Protein AF-A0A964F8J0-F1 (afdb_monomer)

pLDDT: mean 77.81, std 16.68, range [38.09, 96.94]

Solvent-accessible surface area (backbone atoms only — not comparable to full-atom values): 5246 Å² total; per-residue (Å²): 136,79,87,86,75,88,88,72,92,73,77,80,79,86,68,76,80,77,77,74,78,80,69,78,77,75,59,69,67,62,52,55,55,52,53,50,59,68,53,48,54,73,84,37,74,73,41,51,26,34,30,24,79,34,40,46,31,40,91,90,48,73,48,65,90,56,94,87,54,68,76,51,78,74,39,77,77,36,98

Mean predicted aligned error: 14.06 Å

Secondary structure (DSSP, 8-state):
----------------------PPPPPHHHHHHHHHHHHGGGT-TT-SEEE-SS-EEETTEEE---TT------EEEE-

Sequence (79 aa):
MPLSRLPLLMFLLVAPVLAIADEPAPPADVRVETDVVQAWGRDHADCAEWSDGCVACTKEGCSTPGIACTPQEIVCRRK

Structure (mmCIF, N/CA/C/O backbone):
data_AF-A0A964F8J0-F1
#
_entry.id   AF-A0A964F8J0-F1
#
loop_
_atom_site.group_PDB
_atom_site.id
_atom_site.type_symbol
_atom_site.label_atom_id
_atom_site.label_alt_id
_atom_site.label_comp_id
_atom_site.label_asym_id
_atom_site.label_entity_id
_atom_site.label_seq_id
_atom_site.pdbx_PDB_ins_code
_atom_site.Cartn_x
_atom_site.Cartn_y
_atom_site.Cartn_z
_atom_site.occupancy
_atom_site.B_iso_or_equiv
_atom_site.auth_seq_id
_atom_site.auth_comp_id
_atom_site.auth_asym_id
_atom_site.auth_atom_id
_atom_site.pdbx_PDB_model_num
ATOM 1 N N . MET A 1 1 ? 41.130 61.076 -39.526 1.00 38.09 1 MET A N 1
ATOM 2 C CA . MET A 1 1 ? 39.834 60.885 -40.215 1.00 38.09 1 MET A CA 1
ATOM 3 C C . MET A 1 1 ? 39.973 59.699 -41.161 1.00 38.09 1 MET A C 1
ATOM 5 O O . MET A 1 1 ? 41.019 59.615 -41.786 1.00 38.09 1 MET A O 1
ATOM 9 N N . PRO A 1 2 ? 38.932 58.899 -41.405 1.00 54.44 2 PRO A N 1
ATOM 10 C CA . PRO A 1 2 ? 37.873 58.520 -40.468 1.00 54.44 2 PRO A CA 1
ATOM 11 C C . PRO A 1 2 ? 37.337 57.083 -40.718 1.00 54.44 2 PRO A C 1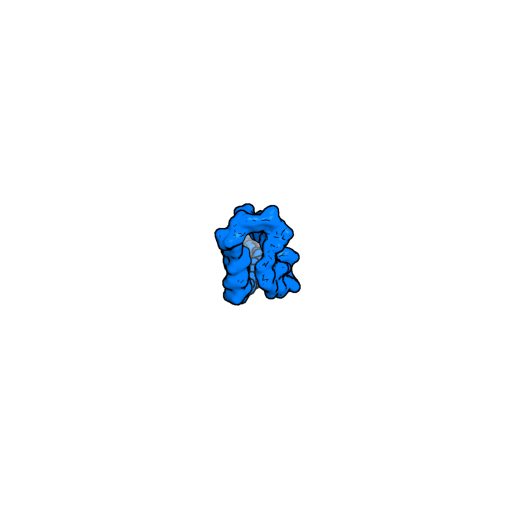
ATOM 13 O O . PRO A 1 2 ? 37.657 56.446 -41.711 1.00 54.44 2 PRO A O 1
ATOM 16 N N . LEU A 1 3 ? 36.469 56.635 -39.805 1.00 55.38 3 LEU A N 1
ATOM 17 C CA . LEU A 1 3 ? 35.271 55.817 -40.054 1.00 55.38 3 LEU A CA 1
ATOM 18 C C . LEU A 1 3 ? 35.324 54.728 -41.143 1.00 55.38 3 LEU A C 1
ATOM 20 O O . LEU A 1 3 ? 35.173 55.007 -42.330 1.00 55.38 3 LEU A O 1
ATOM 24 N N . SER A 1 4 ? 35.185 53.478 -40.705 1.00 53.66 4 SER A N 1
ATOM 25 C CA . SER A 1 4 ? 34.144 52.632 -41.293 1.00 53.66 4 SER A CA 1
ATOM 26 C C . SER A 1 4 ? 33.566 51.722 -40.211 1.00 53.66 4 SER A C 1
ATOM 28 O O . SER A 1 4 ? 34.242 50.832 -39.716 1.00 53.66 4 SER A O 1
ATOM 30 N N . ARG A 1 5 ? 32.472 52.177 -39.596 1.00 57.75 5 ARG A N 1
ATOM 31 C CA . ARG A 1 5 ? 31.094 51.685 -39.786 1.00 57.75 5 ARG A CA 1
ATOM 32 C C . ARG A 1 5 ? 30.797 50.551 -38.801 1.00 57.75 5 ARG A C 1
ATOM 34 O O . ARG A 1 5 ? 31.333 49.468 -38.934 1.00 57.75 5 ARG A O 1
ATOM 41 N N . LEU A 1 6 ? 30.125 50.858 -37.694 1.00 52.34 6 LEU A N 1
ATOM 42 C CA . LEU A 1 6 ? 28.658 50.812 -37.589 1.00 52.34 6 LEU A CA 1
ATOM 43 C C . LEU A 1 6 ? 28.112 49.369 -37.692 1.00 52.34 6 LEU A C 1
ATOM 45 O O . LEU A 1 6 ? 28.664 48.520 -38.374 1.00 52.34 6 LEU A O 1
ATOM 49 N N . PRO A 1 7 ? 27.006 49.085 -37.014 1.00 57.38 7 PRO A N 1
ATOM 50 C CA . PRO A 1 7 ? 26.971 48.275 -35.810 1.00 57.38 7 PRO A CA 1
ATOM 51 C C . PRO A 1 7 ? 26.037 47.084 -36.042 1.00 57.38 7 PRO A C 1
ATOM 53 O O . PRO A 1 7 ? 24.992 47.233 -36.659 1.00 57.38 7 PRO A O 1
ATOM 56 N N . LEU A 1 8 ? 26.343 45.895 -35.543 1.00 51.69 8 LEU A N 1
ATOM 57 C CA . LEU A 1 8 ? 25.346 44.827 -35.569 1.00 51.69 8 LEU A CA 1
ATOM 58 C C . LEU A 1 8 ? 25.589 43.958 -34.340 1.00 51.69 8 LEU A C 1
ATOM 60 O O . LEU A 1 8 ? 26.617 43.309 -34.221 1.00 51.69 8 LEU A O 1
ATOM 64 N N . LEU A 1 9 ? 24.761 44.067 -33.303 1.00 56.81 9 LEU A N 1
ATOM 65 C CA . LEU A 1 9 ? 23.541 43.260 -33.276 1.00 56.81 9 LEU A CA 1
ATOM 66 C C . LEU A 1 9 ? 23.826 41.836 -33.759 1.00 56.81 9 LEU A C 1
ATOM 68 O O . LEU A 1 9 ? 23.479 41.461 -34.870 1.00 56.81 9 LEU A O 1
ATOM 72 N N . MET A 1 10 ? 24.447 41.045 -32.900 1.00 52.22 10 MET A N 1
ATOM 73 C CA . MET A 1 10 ? 24.180 39.612 -32.837 1.00 52.22 10 MET A CA 1
ATOM 74 C C . MET A 1 10 ? 24.532 39.194 -31.403 1.00 52.22 10 MET A C 1
ATOM 76 O O . MET A 1 10 ? 25.616 38.712 -31.116 1.00 52.22 10 MET A O 1
ATOM 80 N N . PHE A 1 11 ? 23.794 39.658 -30.391 1.00 56.41 11 PHE A N 1
ATOM 81 C CA . PHE A 1 11 ? 22.392 39.303 -30.166 1.00 56.41 11 PHE A CA 1
ATOM 82 C C . PHE A 1 11 ? 22.264 37.782 -30.202 1.00 56.41 11 PHE A C 1
ATOM 84 O O . PHE A 1 11 ? 22.344 37.206 -31.279 1.00 56.41 11 PHE A O 1
ATOM 91 N N . LEU A 1 12 ? 22.033 37.188 -29.025 1.00 56.03 12 LEU A N 1
ATOM 92 C CA . LEU A 1 12 ? 21.735 35.765 -28.834 1.00 56.03 12 LEU A CA 1
ATOM 93 C C . LEU A 1 12 ? 22.935 34.882 -29.204 1.00 56.03 12 LEU A C 1
ATOM 95 O O . LEU A 1 12 ? 23.315 34.761 -30.353 1.00 56.03 12 LEU A O 1
ATOM 99 N N . LEU A 1 13 ? 23.602 34.236 -28.262 1.00 55.75 13 LEU A N 1
ATOM 100 C CA . LEU A 1 13 ? 23.200 32.885 -27.886 1.00 55.75 13 LEU A CA 1
ATOM 101 C C . LEU A 1 13 ? 23.675 32.629 -26.453 1.00 55.75 13 LEU A C 1
ATOM 103 O O . LEU A 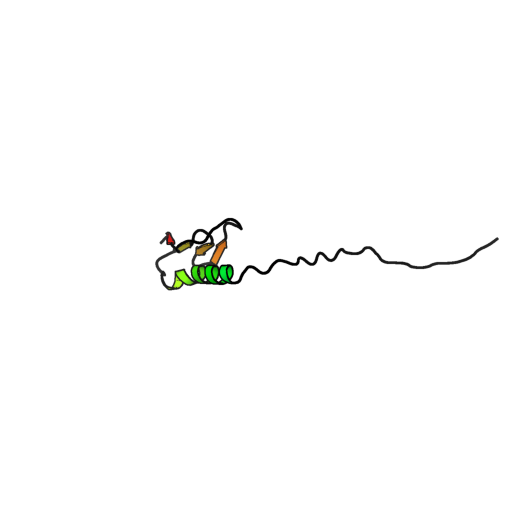1 13 ? 24.573 31.834 -26.192 1.00 55.75 13 LEU A O 1
ATOM 107 N N . VAL A 1 14 ? 23.017 33.283 -25.496 1.00 59.09 14 VAL A N 1
ATOM 108 C CA . VAL A 1 14 ? 22.677 32.570 -24.263 1.00 59.09 14 VAL A CA 1
ATOM 109 C C . VAL A 1 14 ? 21.754 31.458 -24.743 1.00 59.09 14 VAL A C 1
ATOM 111 O O . VAL A 1 14 ? 20.573 31.698 -24.956 1.00 59.09 14 VAL A O 1
ATOM 114 N N . ALA A 1 15 ? 22.311 30.298 -25.081 1.00 57.97 15 ALA A N 1
ATOM 115 C CA . ALA A 1 15 ? 21.509 29.115 -25.312 1.00 57.97 15 ALA A CA 1
ATOM 116 C C . ALA A 1 15 ? 21.052 28.668 -23.920 1.00 57.97 15 ALA A C 1
ATOM 118 O O . ALA A 1 15 ? 21.890 28.169 -23.162 1.00 57.97 15 ALA A O 1
ATOM 119 N N . PRO A 1 16 ? 19.778 28.861 -23.518 1.00 55.06 16 PRO A N 1
ATOM 120 C CA . PRO A 1 16 ? 19.264 28.027 -22.457 1.00 55.06 16 PRO A CA 1
ATOM 121 C C . PRO A 1 16 ? 19.356 26.619 -23.031 1.00 55.06 16 PRO A C 1
ATOM 123 O O . PRO A 1 16 ? 18.684 26.289 -24.009 1.00 55.06 16 PRO A O 1
ATOM 126 N N . VAL A 1 17 ? 20.266 25.815 -22.487 1.00 63.59 17 VAL A N 1
ATOM 127 C CA . VAL A 1 17 ? 20.196 24.372 -22.656 1.00 63.59 17 VAL A CA 1
ATOM 128 C C . VAL A 1 17 ? 18.817 24.017 -22.121 1.00 63.59 17 VAL A C 1
ATOM 130 O O . VAL A 1 17 ? 18.590 24.031 -20.913 1.00 63.59 17 VAL A O 1
ATOM 133 N N . LEU A 1 18 ? 17.864 23.841 -23.037 1.00 57.06 18 LEU A N 1
ATOM 134 C CA . LEU A 1 18 ? 16.563 23.274 -22.750 1.00 57.06 18 LEU A CA 1
ATOM 135 C C . LEU A 1 18 ? 16.869 21.864 -22.264 1.00 57.06 18 LEU A C 1
ATOM 137 O O . LEU A 1 18 ? 17.043 20.944 -23.060 1.00 57.06 18 LEU A O 1
ATOM 141 N N . ALA A 1 19 ? 17.025 21.731 -20.950 1.00 58.84 19 ALA A N 1
ATOM 142 C CA . ALA A 1 19 ? 16.993 20.464 -20.258 1.00 58.84 19 ALA A CA 1
ATOM 143 C C . ALA A 1 19 ? 15.567 19.932 -20.414 1.00 58.84 19 ALA A C 1
ATOM 145 O O . ALA A 1 19 ? 14.704 20.129 -19.562 1.00 58.84 19 ALA A O 1
ATOM 146 N N . ILE A 1 20 ? 15.304 19.324 -21.568 1.00 58.41 20 ILE A N 1
ATOM 147 C CA . ILE A 1 20 ? 14.244 18.343 -21.721 1.00 58.41 20 ILE A CA 1
ATOM 148 C C . ILE A 1 20 ? 14.601 17.215 -20.757 1.00 58.41 20 ILE A C 1
ATOM 150 O O . ILE A 1 20 ? 15.461 16.384 -21.038 1.00 58.41 20 ILE A O 1
ATOM 154 N N . ALA A 1 21 ? 14.009 17.265 -19.566 1.00 58.03 21 ALA A N 1
ATOM 155 C CA . ALA A 1 21 ? 13.935 16.117 -18.687 1.00 58.03 21 ALA A CA 1
ATOM 156 C C . ALA A 1 21 ? 13.065 15.083 -19.412 1.00 58.03 21 ALA A C 1
ATOM 158 O O . ALA A 1 21 ? 11.840 15.111 -19.323 1.00 58.03 21 ALA A O 1
ATOM 159 N N . ASP A 1 22 ? 13.709 14.242 -20.219 1.00 53.88 22 ASP A N 1
ATOM 160 C CA . ASP A 1 22 ? 13.140 12.986 -20.695 1.00 53.88 22 ASP A CA 1
ATOM 161 C C . ASP A 1 22 ? 13.047 12.084 -19.459 1.00 53.88 22 ASP A C 1
ATOM 163 O O . ASP A 1 22 ? 13.976 11.351 -19.127 1.00 53.88 22 ASP A O 1
ATOM 167 N N . GLU A 1 23 ? 11.998 12.285 -18.658 1.00 65.38 23 GLU A N 1
ATOM 168 C CA . GLU A 1 23 ? 11.737 11.436 -17.504 1.00 65.38 23 GLU A CA 1
ATOM 169 C C . GLU A 1 23 ? 11.183 10.114 -18.049 1.00 65.38 23 GLU A C 1
ATOM 171 O O . GLU A 1 23 ? 10.129 10.121 -18.699 1.00 65.38 23 GLU A O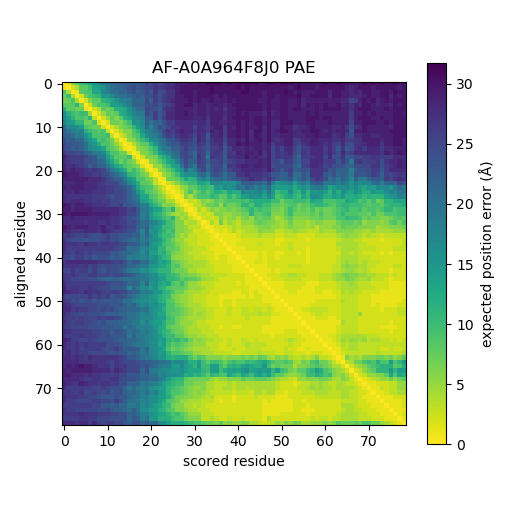 1
ATOM 176 N N . PRO A 1 24 ? 11.884 8.982 -17.852 1.00 64.94 24 PRO A N 1
ATOM 177 C CA . PRO A 1 24 ? 11.402 7.698 -18.324 1.00 64.94 24 PRO A CA 1
ATOM 178 C C . PRO A 1 24 ? 10.050 7.429 -17.673 1.00 64.94 24 PRO A C 1
ATOM 180 O O . PRO A 1 24 ? 9.949 7.367 -16.447 1.00 64.94 24 PRO A O 1
ATOM 183 N N . ALA A 1 25 ? 9.004 7.278 -18.487 1.00 66.56 25 ALA A N 1
ATOM 184 C CA . ALA A 1 25 ? 7.701 6.901 -17.966 1.00 66.56 25 ALA A CA 1
ATOM 185 C C . ALA A 1 25 ? 7.850 5.576 -17.195 1.00 66.56 25 ALA A C 1
ATOM 187 O O . ALA A 1 25 ? 8.437 4.630 -17.734 1.00 66.56 25 ALA A O 1
ATOM 188 N N . PRO A 1 26 ? 7.350 5.489 -15.948 1.00 66.12 26 PRO A N 1
ATOM 189 C CA . PRO A 1 26 ? 7.481 4.274 -15.166 1.00 66.12 26 PRO A CA 1
ATOM 190 C C . PRO A 1 26 ? 6.817 3.106 -15.909 1.00 66.12 26 PRO A C 1
ATOM 192 O O . PRO A 1 26 ? 5.764 3.298 -16.535 1.00 66.12 26 PRO A O 1
ATOM 195 N N . PRO A 1 27 ? 7.422 1.906 -15.859 1.00 71.81 27 PRO A N 1
ATOM 196 C CA . PRO A 1 27 ? 6.882 0.730 -16.524 1.00 71.81 27 PRO A CA 1
ATOM 197 C C . PRO A 1 27 ? 5.447 0.464 -16.055 1.00 71.81 27 PRO A C 1
ATOM 199 O O . PRO A 1 27 ? 5.103 0.699 -14.894 1.00 71.81 27 PRO A O 1
ATOM 202 N N . ALA A 1 28 ? 4.598 -0.004 -16.973 1.00 71.50 28 ALA A N 1
ATOM 203 C CA . ALA A 1 28 ? 3.165 -0.174 -16.730 1.00 71.50 28 ALA A CA 1
ATOM 204 C C . ALA A 1 28 ? 2.868 -1.074 -15.518 1.00 71.50 28 ALA A C 1
ATOM 206 O O . ALA A 1 28 ? 1.935 -0.790 -14.770 1.00 71.50 28 ALA A O 1
ATOM 207 N N . ASP A 1 29 ? 3.700 -2.089 -15.283 1.00 69.12 29 ASP A N 1
ATOM 208 C CA . ASP A 1 29 ? 3.550 -3.036 -14.175 1.00 69.12 29 ASP A CA 1
ATOM 209 C C . ASP A 1 29 ? 3.601 -2.343 -12.802 1.00 69.12 29 ASP A C 1
ATOM 211 O O . ASP A 1 29 ? 2.787 -2.621 -11.927 1.00 69.12 29 ASP A O 1
ATOM 215 N N . VAL A 1 30 ? 4.479 -1.345 -12.641 1.00 70.31 30 VAL A N 1
ATOM 216 C CA . VAL A 1 30 ? 4.619 -0.581 -11.386 1.00 70.31 30 VAL A CA 1
ATOM 217 C C . VAL A 1 30 ? 3.375 0.263 -11.100 1.00 70.31 30 VAL A C 1
ATOM 219 O O . VAL A 1 30 ? 2.994 0.456 -9.944 1.00 70.31 30 VAL A O 1
ATOM 222 N N . ARG A 1 31 ? 2.710 0.756 -12.151 1.00 71.19 31 ARG A N 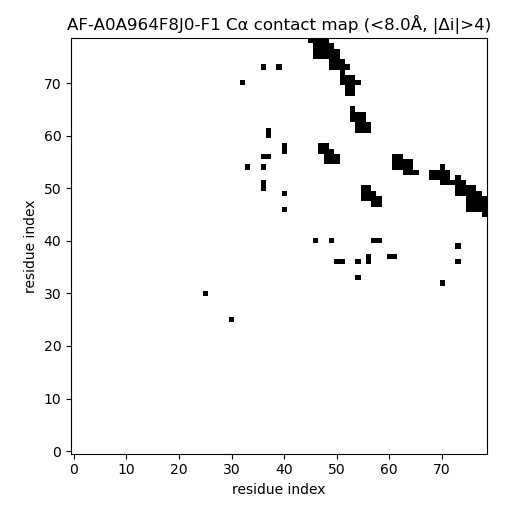1
ATOM 223 C CA . ARG A 1 31 ? 1.478 1.545 -12.015 1.00 71.19 31 ARG A CA 1
ATOM 224 C C . ARG A 1 31 ? 0.318 0.669 -11.556 1.00 71.19 31 ARG A C 1
ATOM 226 O O . ARG A 1 31 ? -0.388 1.055 -10.634 1.00 71.19 31 ARG A O 1
ATOM 233 N N . VAL A 1 32 ? 0.173 -0.516 -12.154 1.00 76.31 32 VAL A N 1
ATOM 234 C CA . VAL A 1 32 ? -0.870 -1.480 -11.773 1.00 76.31 32 VAL A CA 1
ATOM 235 C C . VAL A 1 32 ? -0.713 -1.892 -10.310 1.00 76.31 32 VAL A C 1
ATOM 237 O O . VAL A 1 32 ? -1.690 -1.856 -9.568 1.00 76.31 32 VAL A O 1
ATOM 240 N N . GLU A 1 33 ? 0.506 -2.207 -9.868 1.00 78.19 33 GLU A N 1
ATOM 241 C CA . GLU A 1 33 ? 0.765 -2.594 -8.475 1.00 78.19 33 GLU A CA 1
ATOM 242 C C . GLU A 1 33 ? 0.424 -1.461 -7.488 1.00 78.19 33 GLU A C 1
ATOM 244 O O . GLU A 1 33 ? -0.251 -1.674 -6.478 1.00 78.19 33 GLU A O 1
ATOM 249 N N . THR A 1 34 ? 0.807 -0.224 -7.831 1.00 78.62 34 THR A N 1
ATOM 250 C CA . THR A 1 34 ? 0.517 0.965 -7.012 1.00 78.62 34 THR A CA 1
ATOM 251 C C . THR A 1 34 ? -0.989 1.232 -6.908 1.00 78.62 34 THR A C 1
ATOM 253 O O . THR A 1 34 ? -1.495 1.547 -5.831 1.00 78.62 34 THR A O 1
ATOM 256 N N . ASP A 1 35 ? -1.735 1.079 -8.000 1.00 83.50 35 ASP A N 1
ATOM 257 C CA . ASP A 1 35 ? -3.187 1.288 -7.998 1.00 83.50 35 ASP A CA 1
ATOM 258 C C . ASP A 1 35 ? -3.903 0.250 -7.113 1.00 83.50 35 ASP A C 1
ATOM 260 O O . ASP A 1 35 ? -4.875 0.576 -6.420 1.00 83.50 35 ASP A O 1
ATOM 264 N N . VAL A 1 36 ? -3.401 -0.990 -7.078 1.00 90.81 36 VAL A N 1
ATOM 265 C CA . VAL A 1 36 ? -3.942 -2.061 -6.226 1.00 90.81 36 VAL A CA 1
ATOM 266 C C . VAL A 1 36 ? -3.741 -1.740 -4.744 1.00 90.81 36 VAL A C 1
ATOM 268 O O . VAL A 1 36 ? -4.704 -1.814 -3.975 1.00 90.81 36 VAL A O 1
ATOM 271 N N . VAL A 1 37 ? -2.541 -1.318 -4.328 1.00 92.25 37 VAL A N 1
ATOM 272 C CA . VAL A 1 37 ? -2.303 -0.932 -2.925 1.00 92.25 37 VAL A CA 1
ATOM 273 C C . VAL A 1 37 ? -3.107 0.302 -2.530 1.00 92.25 37 VAL A C 1
ATOM 275 O O . VAL A 1 37 ? -3.669 0.317 -1.440 1.00 92.25 37 VAL A O 1
ATOM 278 N N . GLN A 1 38 ? -3.288 1.292 -3.406 1.00 91.56 38 GLN A N 1
ATOM 279 C CA . GLN A 1 38 ? -4.160 2.441 -3.118 1.00 91.56 38 GLN A CA 1
ATOM 280 C C . GLN A 1 38 ? -5.625 2.031 -2.900 1.00 91.56 38 GLN A C 1
ATOM 282 O O . GLN A 1 38 ? -6.305 2.545 -2.009 1.00 91.56 38 GLN A O 1
ATOM 287 N N . ALA A 1 39 ? -6.118 1.088 -3.703 1.00 93.81 39 ALA A N 1
ATOM 288 C CA . ALA A 1 39 ? -7.497 0.619 -3.671 1.00 93.81 39 ALA A CA 1
ATOM 289 C C . ALA A 1 39 ? -7.854 -0.220 -2.437 1.00 93.81 39 ALA A C 1
ATOM 291 O O . ALA A 1 39 ? -9.027 -0.232 -2.051 1.00 93.81 39 ALA A O 1
ATOM 292 N N . TRP A 1 40 ? -6.873 -0.910 -1.855 1.00 95.62 40 TRP A N 1
ATOM 293 C CA . TRP A 1 40 ? -7.055 -1.970 -0.861 1.00 95.62 40 TRP A CA 1
ATOM 294 C C . TRP A 1 40 ? -7.861 -1.545 0.374 1.00 95.62 40 TRP A C 1
ATOM 296 O O . TRP A 1 40 ? -8.724 -2.285 0.840 1.00 95.62 40 TRP A O 1
ATOM 306 N N . GLY A 1 41 ? -7.674 -0.313 0.861 1.00 94.06 41 GLY A N 1
ATOM 307 C CA . GLY A 1 41 ? -8.389 0.198 2.039 1.00 94.06 41 GLY A CA 1
ATOM 308 C C . GLY A 1 41 ? -9.918 0.261 1.896 1.00 94.06 41 GLY A C 1
ATOM 309 O O . GLY A 1 41 ? -10.617 0.413 2.896 1.00 94.06 41 GLY A O 1
ATOM 310 N N . ARG A 1 42 ? -10.464 0.124 0.678 1.00 93.31 42 ARG A N 1
ATOM 311 C CA . ARG A 1 42 ? -11.918 0.064 0.442 1.00 93.31 42 ARG A CA 1
ATOM 312 C C . ARG A 1 42 ? -12.546 -1.231 0.949 1.00 93.31 42 ARG A C 1
ATOM 314 O O . ARG A 1 42 ? -13.644 -1.182 1.497 1.00 93.31 42 ARG A O 1
ATOM 321 N N . ASP A 1 43 ? -11.838 -2.346 0.805 1.00 95.06 43 ASP A N 1
ATOM 322 C CA . ASP A 1 43 ? -12.302 -3.667 1.244 1.00 95.06 43 ASP A CA 1
ATOM 323 C 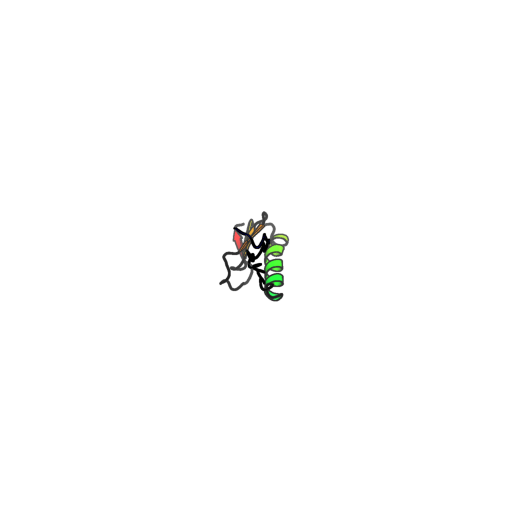C . ASP A 1 43 ? -11.918 -3.954 2.710 1.00 95.06 43 ASP A C 1
ATOM 325 O O . ASP A 1 43 ? -12.423 -4.890 3.326 1.00 95.06 43 ASP A O 1
ATOM 329 N N . HIS A 1 44 ? -11.076 -3.093 3.293 1.00 95.25 44 HIS A N 1
ATOM 330 C CA . HIS A 1 44 ? -10.530 -3.196 4.647 1.00 95.25 44 HIS A CA 1
ATOM 331 C C . HIS A 1 44 ? -10.771 -1.906 5.447 1.00 95.25 44 HIS A C 1
ATOM 333 O O . HIS A 1 44 ? -9.845 -1.228 5.897 1.00 95.25 44 HIS A O 1
ATOM 339 N N . ALA A 1 45 ? -12.045 -1.536 5.608 1.00 92.06 45 ALA A N 1
ATOM 340 C CA . ALA A 1 45 ? -12.449 -0.265 6.220 1.00 92.06 45 ALA A CA 1
ATOM 341 C C . ALA A 1 45 ? -12.053 -0.114 7.706 1.00 92.06 45 ALA A C 1
ATOM 343 O O . ALA A 1 45 ? -12.011 1.016 8.217 1.00 92.06 45 ALA A 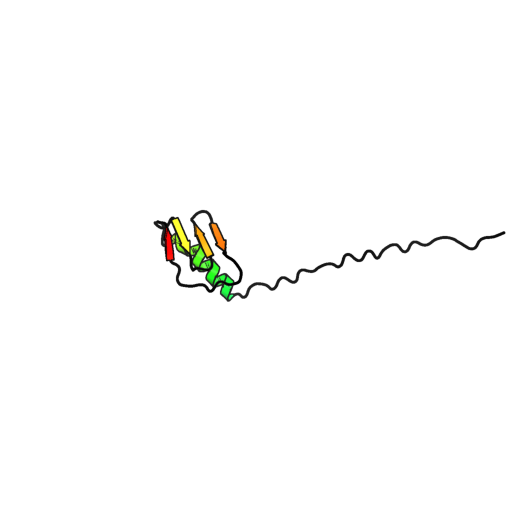O 1
ATOM 344 N N . ASP A 1 46 ? -11.775 -1.232 8.383 1.00 95.06 46 ASP A N 1
ATOM 345 C CA . ASP A 1 46 ? -11.286 -1.325 9.763 1.00 95.06 46 ASP A CA 1
ATOM 346 C C . ASP A 1 46 ? -9.770 -1.109 9.893 1.00 95.06 46 ASP A C 1
ATOM 348 O O . ASP A 1 46 ? -9.250 -1.173 11.003 1.00 95.06 46 ASP A O 1
ATOM 352 N N . CYS A 1 47 ? -9.073 -0.860 8.782 1.00 96.88 47 CYS A N 1
ATOM 353 C CA . CYS A 1 47 ? -7.650 -0.564 8.752 1.00 96.88 47 CYS A CA 1
ATOM 354 C C . CYS A 1 47 ? -7.407 0.941 8.522 1.00 96.88 47 CYS A C 1
ATOM 356 O O . CYS A 1 47 ? -7.849 1.524 7.526 1.00 96.88 47 CYS A O 1
ATOM 358 N N . ALA A 1 48 ? -6.700 1.592 9.444 1.00 96.25 48 ALA A N 1
ATOM 359 C CA . ALA A 1 48 ? -6.278 2.987 9.339 1.00 96.25 48 ALA A CA 1
ATOM 360 C C . ALA A 1 48 ? -5.036 3.183 8.452 1.00 96.25 48 ALA A C 1
ATOM 362 O O . ALA A 1 48 ? -4.900 4.238 7.828 1.00 96.25 48 ALA A O 1
ATOM 363 N N . GLU A 1 49 ? -4.140 2.193 8.396 1.00 96.12 49 GLU A N 1
ATOM 364 C CA . GLU A 1 49 ? -2.889 2.251 7.627 1.00 96.12 49 GLU A CA 1
ATOM 365 C C . GLU A 1 49 ? -2.514 0.873 7.076 1.00 96.12 49 GLU A C 1
ATOM 367 O O . GLU A 1 49 ? -2.457 -0.105 7.826 1.00 96.12 49 GLU A O 1
ATOM 372 N N . TRP A 1 50 ? -2.197 0.799 5.786 1.00 96.69 50 TRP A N 1
ATOM 373 C CA . TRP A 1 50 ? -1.805 -0.429 5.095 1.00 96.69 50 TRP A CA 1
ATOM 374 C C . TRP A 1 50 ? -0.626 -0.197 4.154 1.00 96.69 50 TRP A C 1
ATOM 376 O O . TRP A 1 50 ? -0.316 0.936 3.786 1.00 96.69 50 TRP A O 1
ATOM 386 N N . SER A 1 51 ? 0.085 -1.267 3.802 1.00 94.38 51 SER A N 1
ATOM 387 C CA . SER A 1 51 ? 1.269 -1.166 2.950 1.00 94.38 51 SER A CA 1
ATOM 388 C C . SER A 1 51 ? 1.624 -2.492 2.289 1.00 94.38 51 SER A C 1
ATOM 390 O O . SER A 1 51 ? 1.536 -3.534 2.931 1.00 94.38 51 SER A O 1
ATOM 392 N N . ASP A 1 52 ? 2.103 -2.434 1.050 1.00 92.94 52 ASP A N 1
ATOM 393 C CA . ASP A 1 52 ? 2.771 -3.528 0.321 1.00 92.94 52 ASP A CA 1
ATOM 394 C C . ASP A 1 52 ? 4.301 -3.546 0.561 1.00 92.94 52 ASP A C 1
ATOM 396 O O . ASP A 1 52 ? 5.046 -4.252 -0.110 1.00 92.94 52 ASP A O 1
ATOM 400 N N . GLY A 1 53 ? 4.810 -2.730 1.492 1.00 90.00 53 GLY A N 1
ATOM 401 C CA . GLY A 1 53 ? 6.244 -2.524 1.729 1.00 90.00 53 GLY A CA 1
ATOM 402 C C . GLY A 1 53 ? 6.909 -1.488 0.811 1.00 90.00 53 GLY A C 1
ATOM 403 O O . GLY A 1 53 ? 7.994 -1.008 1.143 1.00 90.00 53 GLY A O 1
ATOM 404 N N . CYS A 1 54 ? 6.251 -1.094 -0.279 1.00 89.44 54 CYS A N 1
ATOM 405 C CA . CYS A 1 54 ? 6.697 -0.104 -1.264 1.00 89.44 54 CYS A CA 1
ATOM 406 C C . CYS A 1 54 ? 5.905 1.204 -1.230 1.00 89.44 54 CYS A C 1
ATOM 408 O O . CYS A 1 54 ? 6.385 2.264 -1.626 1.00 89.44 54 CYS A O 1
ATOM 410 N N . VAL A 1 55 ? 4.674 1.122 -0.767 1.00 92.25 55 VAL A N 1
ATOM 411 C CA . VAL A 1 55 ? 3.705 2.190 -0.663 1.00 92.25 55 VAL A CA 1
ATOM 412 C C . VAL A 1 55 ? 3.052 2.018 0.696 1.00 92.25 55 VAL A C 1
ATOM 414 O O . VAL A 1 55 ? 2.623 0.926 1.066 1.00 92.25 55 VAL A O 1
ATOM 417 N N . ALA A 1 56 ? 3.014 3.084 1.480 1.00 93.06 56 ALA A N 1
ATOM 418 C CA . ALA A 1 56 ? 2.258 3.150 2.718 1.00 93.06 56 ALA A CA 1
ATOM 419 C C . ALA A 1 56 ? 1.060 4.065 2.493 1.00 93.06 56 ALA A C 1
ATOM 421 O O . ALA A 1 56 ? 1.223 5.222 2.101 1.00 93.06 56 ALA A O 1
ATOM 422 N N . CYS A 1 57 ? -0.130 3.537 2.731 1.00 95.31 57 CYS A N 1
ATOM 423 C CA . CYS A 1 57 ? -1.397 4.1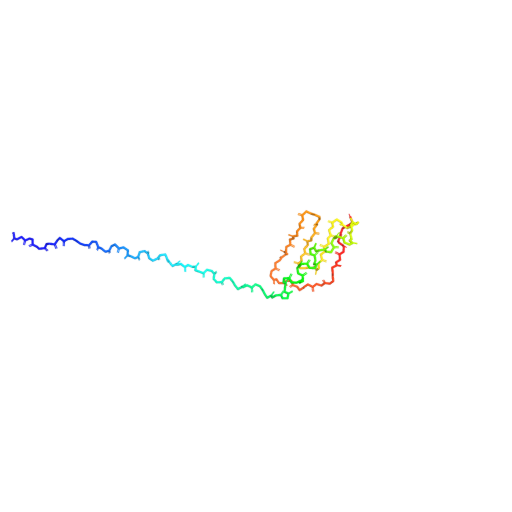94 2.485 1.00 95.31 57 CYS A CA 1
ATOM 424 C C . CYS A 1 57 ? -2.192 4.354 3.777 1.00 95.31 57 CYS A C 1
ATOM 426 O O . CYS A 1 57 ? -2.195 3.483 4.646 1.00 95.31 57 CYS A O 1
ATOM 428 N N . THR A 1 58 ? -2.903 5.468 3.863 1.00 95.38 58 THR A N 1
ATOM 429 C CA . THR A 1 58 ? -3.954 5.739 4.839 1.00 95.38 58 THR A CA 1
ATOM 430 C C . THR A 1 58 ? -5.216 6.168 4.094 1.00 95.38 58 THR A C 1
ATOM 432 O O . THR A 1 58 ? -5.226 6.323 2.871 1.00 95.38 58 THR A O 1
ATOM 435 N N . LYS A 1 59 ? -6.297 6.430 4.835 1.00 91.69 59 LYS A N 1
ATOM 436 C CA . LYS A 1 59 ? -7.532 7.000 4.267 1.00 91.69 59 LYS A CA 1
ATOM 437 C C . LYS A 1 59 ? -7.336 8.391 3.650 1.00 91.69 59 LYS A C 1
ATOM 439 O O . LYS A 1 59 ? -8.181 8.836 2.881 1.00 91.69 59 LYS A O 1
ATOM 444 N N . GLU A 1 60 ? -6.253 9.076 3.999 1.00 93.06 60 GLU A N 1
ATOM 445 C CA . GLU A 1 60 ? -5.953 10.438 3.552 1.00 93.06 60 GLU A CA 1
ATOM 446 C C . GLU A 1 60 ? -5.089 10.448 2.284 1.00 93.06 60 GLU A C 1
ATOM 448 O O . GLU A 1 60 ? -5.098 11.427 1.540 1.00 93.06 60 GLU A O 1
ATOM 453 N N . GLY A 1 61 ? -4.360 9.362 2.016 1.00 91.81 61 GLY A N 1
ATOM 454 C CA . GLY A 1 61 ? -3.505 9.239 0.844 1.00 91.81 61 GLY A CA 1
ATOM 455 C C . GLY A 1 61 ? -2.383 8.225 1.029 1.00 91.81 61 GLY A C 1
ATOM 456 O O . GLY A 1 61 ? -2.293 7.539 2.045 1.00 91.81 61 GLY A O 1
ATOM 457 N N . CYS A 1 62 ? -1.512 8.143 0.027 1.00 92.25 62 CYS A N 1
ATOM 458 C CA . CYS A 1 62 ? -0.413 7.187 -0.015 1.00 92.25 62 CYS A CA 1
ATOM 459 C C . CYS A 1 62 ? 0.939 7.876 -0.179 1.00 92.25 62 CYS A C 1
ATOM 461 O O . CYS A 1 62 ? 1.049 8.946 -0.775 1.00 92.25 62 CYS A O 1
ATOM 463 N N . SER A 1 63 ? 1.974 7.231 0.342 1.00 89.44 63 SER A N 1
ATOM 464 C CA . SER A 1 63 ? 3.363 7.677 0.308 1.00 89.44 63 SER A CA 1
ATOM 465 C C . SER A 1 63 ? 4.274 6.528 -0.113 1.00 89.44 63 SER A C 1
ATOM 467 O O . SER A 1 63 ? 4.013 5.374 0.217 1.00 89.44 63 SER A O 1
ATOM 469 N N . THR A 1 64 ? 5.346 6.828 -0.843 1.00 85.44 64 THR A N 1
ATOM 470 C CA . THR A 1 64 ? 6.316 5.832 -1.324 1.00 85.44 64 THR A CA 1
ATOM 471 C C . THR A 1 64 ? 7.666 6.036 -0.629 1.00 85.44 64 THR A C 1
ATOM 473 O O . THR A 1 64 ? 8.220 7.134 -0.747 1.00 85.44 64 THR A O 1
ATOM 476 N N . PRO A 1 65 ? 8.249 5.033 0.058 1.00 69.62 65 PRO A N 1
ATOM 477 C CA . PRO A 1 65 ? 9.531 5.176 0.752 1.00 69.62 65 PRO A CA 1
ATOM 478 C C . PRO A 1 65 ? 10.764 5.333 -0.163 1.00 69.62 65 PRO A C 1
ATOM 480 O O . PRO A 1 65 ? 11.839 5.637 0.346 1.00 69.62 65 PRO A O 1
ATOM 483 N N . GLY A 1 66 ? 10.646 5.156 -1.489 1.00 66.44 66 GLY A N 1
ATOM 484 C CA . GLY A 1 66 ? 11.714 5.432 -2.468 1.00 66.44 66 GLY A CA 1
ATOM 485 C C . GLY A 1 66 ? 11.964 4.312 -3.493 1.00 66.44 66 GLY A C 1
ATOM 486 O O . GLY A 1 66 ? 11.337 3.262 -3.443 1.00 66.44 66 GLY A O 1
ATOM 487 N N . ILE A 1 67 ? 12.911 4.543 -4.419 1.00 67.81 67 ILE A N 1
ATOM 488 C CA . ILE A 1 67 ? 13.166 3.763 -5.660 1.00 67.81 67 ILE A CA 1
ATOM 489 C C . ILE A 1 67 ? 13.584 2.289 -5.447 1.00 67.81 67 ILE A C 1
ATOM 491 O O . ILE A 1 67 ? 13.508 1.495 -6.378 1.00 67.81 67 ILE A O 1
ATOM 495 N N . ALA A 1 68 ? 14.031 1.897 -4.252 1.00 80.12 68 ALA A N 1
ATOM 496 C CA . ALA A 1 68 ? 14.671 0.593 -4.020 1.00 80.12 68 ALA A CA 1
ATOM 497 C C . ALA A 1 68 ? 13.770 -0.468 -3.359 1.00 80.12 68 ALA A C 1
ATOM 499 O O . ALA A 1 68 ? 14.278 -1.447 -2.813 1.00 80.12 68 ALA A O 1
ATOM 500 N N . CYS A 1 69 ? 12.454 -0.273 -3.342 1.00 83.00 69 CYS A N 1
ATOM 501 C CA . CYS A 1 69 ? 11.537 -1.227 -2.731 1.00 83.00 69 CYS A CA 1
ATOM 502 C C . CYS A 1 69 ? 11.082 -2.292 -3.752 1.00 83.00 69 CYS A C 1
ATOM 504 O O . CYS A 1 69 ? 11.037 -2.044 -4.957 1.00 83.00 69 CYS A O 1
ATOM 506 N N . THR A 1 70 ? 10.736 -3.485 -3.270 1.00 86.50 70 THR A N 1
ATOM 507 C CA . THR A 1 70 ? 10.039 -4.511 -4.060 1.00 86.50 70 THR A CA 1
ATOM 508 C C . THR A 1 70 ? 8.674 -4.732 -3.416 1.00 86.50 70 THR A C 1
ATOM 510 O O . THR A 1 70 ? 8.655 -5.022 -2.213 1.00 86.50 70 THR A O 1
ATOM 513 N N . PRO A 1 71 ? 7.563 -4.568 -4.155 1.00 86.62 71 PRO A N 1
ATOM 514 C CA . PRO A 1 71 ? 6.238 -4.728 -3.579 1.00 86.62 71 PRO A CA 1
ATOM 515 C C . PRO A 1 71 ? 6.026 -6.160 -3.095 1.00 86.62 71 PRO A C 1
ATOM 517 O O . PRO A 1 71 ? 6.563 -7.120 -3.653 1.00 86.62 71 PRO A O 1
ATOM 520 N N . GLN A 1 72 ? 5.256 -6.292 -2.026 1.00 89.62 72 GLN A N 1
ATOM 521 C CA . GLN A 1 72 ? 4.869 -7.557 -1.422 1.00 89.62 72 GLN A CA 1
ATOM 522 C C . GLN A 1 72 ? 3.362 -7.573 -1.160 1.00 89.62 72 GLN A C 1
ATOM 524 O O . GLN A 1 72 ? 2.633 -6.660 -1.537 1.00 89.62 72 GLN A O 1
ATOM 529 N N . GLU A 1 73 ? 2.873 -8.626 -0.510 1.00 93.19 73 GLU A N 1
ATOM 530 C CA . GLU A 1 73 ? 1.470 -8.692 -0.114 1.00 93.19 73 GLU A CA 1
ATOM 531 C C . GLU A 1 73 ? 1.082 -7.488 0.762 1.00 93.19 73 GLU A C 1
ATOM 533 O O . GLU A 1 73 ? 1.810 -7.098 1.681 1.00 93.19 73 GLU A O 1
ATOM 538 N N . ILE A 1 74 ? -0.074 -6.891 0.463 1.00 95.25 74 ILE A N 1
ATOM 5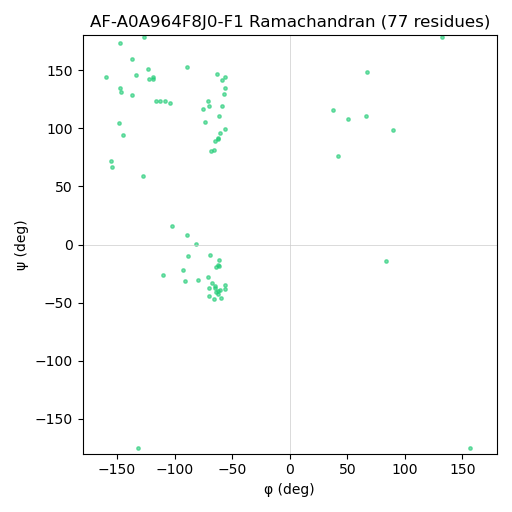39 C CA . ILE A 1 74 ? -0.578 -5.725 1.184 1.00 95.25 74 ILE A CA 1
ATOM 540 C C . ILE A 1 74 ? -1.024 -6.160 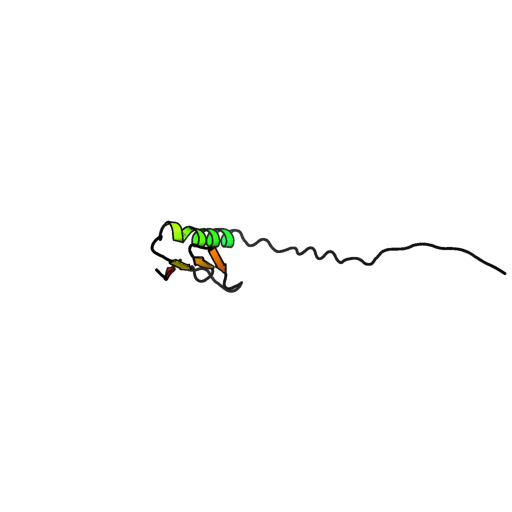2.576 1.00 95.25 74 ILE A C 1
ATOM 542 O O . ILE A 1 74 ? -1.897 -7.013 2.730 1.00 95.25 74 ILE A O 1
ATOM 546 N N . VAL A 1 75 ? -0.450 -5.533 3.599 1.00 95.69 75 VAL A N 1
ATOM 547 C CA . VAL A 1 75 ? -0.758 -5.827 4.998 1.00 95.69 75 VAL A CA 1
ATOM 548 C C . VAL A 1 75 ? -1.333 -4.612 5.708 1.00 95.69 75 VAL A C 1
ATOM 550 O O . VAL A 1 75 ? -0.866 -3.484 5.529 1.00 95.69 75 VAL A O 1
ATOM 553 N N . CYS A 1 76 ? -2.307 -4.851 6.588 1.00 96.94 76 CYS A N 1
ATOM 554 C CA . CYS A 1 76 ? -2.741 -3.839 7.543 1.00 96.94 76 CYS A CA 1
ATOM 555 C C . CYS A 1 76 ? -1.637 -3.615 8.585 1.00 96.94 76 CYS A C 1
ATOM 557 O O . CYS A 1 76 ? -1.257 -4.534 9.315 1.00 96.94 76 CYS A O 1
ATOM 559 N N . ARG A 1 77 ? -1.117 -2.390 8.657 1.00 94.94 77 ARG A N 1
ATOM 560 C CA . ARG A 1 77 ? -0.102 -1.962 9.631 1.00 94.94 77 ARG A CA 1
ATOM 561 C C . ARG A 1 77 ? -0.746 -1.403 10.898 1.00 94.94 77 ARG A C 1
ATOM 563 O O . ARG A 1 77 ? -0.185 -1.560 11.982 1.00 94.94 77 ARG A O 1
ATOM 570 N N . ARG A 1 78 ? -1.924 -0.779 10.771 1.00 95.31 78 ARG A N 1
ATOM 571 C CA . ARG A 1 78 ? -2.669 -0.155 11.874 1.00 95.31 78 ARG A CA 1
ATOM 572 C C . ARG A 1 78 ? -4.175 -0.265 11.651 1.00 95.31 78 ARG A C 1
ATOM 574 O O . ARG A 1 78 ? -4.640 0.048 10.561 1.00 95.31 78 ARG A O 1
ATOM 581 N N . LYS A 1 79 ? -4.912 -0.651 12.694 1.00 91.25 79 LYS A N 1
ATOM 582 C CA . LYS A 1 79 ? -6.382 -0.625 12.723 1.00 91.25 79 LYS A CA 1
ATOM 583 C C . LYS A 1 79 ? -6.898 0.787 12.961 1.00 91.25 79 LYS A C 1
ATOM 585 O O . LYS A 1 79 ? -6.320 1.456 13.848 1.00 91.25 79 LYS A O 1
#

Radius of gyration: 26.93 Å; Cα contacts (8 Å, |Δi|>4): 77; chains: 1; bounding box: 52×70×54 Å

Foldseek 3Di:
DDDDDDDDDPDDDPPPPPPPPPPPDPDPVVVVLVVCLACVCVVVVVAQWKAQQQWIAGPVGIDGPDDPTDGHDIDRPGD